Protein AF-A0A833FMD2-F1 (afdb_monomer_lite)

Sequence (161 aa):
MLQPIDLSQFPELPPEVVKAFADMQFELSVERAARQHEQAVVAEKDVFITDLKELIEKLEGQVQEYRRTKFGPKSEKLDPAQMELALEDLETAIAETQARIAAVEEKMASSTLSPCKAASPRKERKARVLPANLPRVERVIEPLSIACPCGCGDMVRIGED

Organism: NCBI:txid94626

Foldseek 3Di:
DDDQDDCVVPPPDDVVVVVVSVVVVVVVVVVVVVVVVVVVVVVVVVVLVVQLVVLVVVLVVLVVVLCCLVPNDDPDDDDPVVSVVVNVVSVVVNVVSVVVNVVSVVVVVVVPDDPVRCPDDPPPPPPPDPDPPDDDDDDDDDDPAQQDPVRPGGHDDPPPD

Structure (mmCIF, N/CA/C/O backbone):
data_AF-A0A833FMD2-F1
#
_entry.id   AF-A0A833FMD2-F1
#
loop_
_atom_site.group_PDB
_atom_site.id
_atom_site.type_symbol
_atom_site.label_atom_id
_atom_site.label_alt_id
_atom_site.label_comp_id
_atom_site.label_asym_id
_atom_site.label_entity_id
_atom_site.label_seq_id
_atom_site.pdbx_PDB_ins_code
_atom_site.Cartn_x
_atom_site.Cartn_y
_atom_site.Cartn_z
_atom_site.occupancy
_atom_site.B_iso_or_equiv
_atom_site.auth_seq_id
_atom_site.auth_comp_id
_atom_site.auth_asym_id
_atom_site.auth_atom_id
_atom_site.pdbx_PDB_model_num
ATOM 1 N N . MET A 1 1 ? 27.631 14.138 -20.710 1.00 46.25 1 MET A N 1
ATOM 2 C CA . MET A 1 1 ? 27.374 13.185 -21.809 1.00 46.25 1 MET A CA 1
ATOM 3 C C . MET A 1 1 ? 28.467 13.379 -22.840 1.00 46.25 1 MET A C 1
ATOM 5 O O . MET A 1 1 ? 28.637 14.503 -23.290 1.00 46.25 1 MET A O 1
ATOM 9 N N . LEU A 1 2 ? 29.262 12.347 -23.127 1.00 52.19 2 LEU A N 1
ATOM 10 C CA . LEU A 1 2 ? 30.274 12.413 -24.185 1.00 52.19 2 LEU A CA 1
ATOM 11 C C . LEU A 1 2 ? 29.540 12.468 -25.532 1.00 52.19 2 LEU A C 1
ATOM 13 O O . LEU A 1 2 ? 28.648 11.651 -25.766 1.00 52.19 2 LEU A O 1
ATOM 17 N N . GLN A 1 3 ? 29.851 13.464 -26.363 1.00 62.06 3 GLN A N 1
ATOM 18 C CA . GLN A 1 3 ? 29.280 13.570 -27.705 1.00 62.06 3 GLN A CA 1
ATOM 19 C C . GLN A 1 3 ? 29.741 12.373 -28.551 1.00 62.06 3 GLN A C 1
ATOM 21 O O . GLN A 1 3 ? 30.874 11.914 -28.374 1.00 62.06 3 GLN A O 1
ATOM 26 N N . PRO A 1 4 ? 28.876 11.828 -29.424 1.00 67.75 4 PRO A N 1
ATOM 27 C CA . PRO A 1 4 ? 29.279 10.755 -30.322 1.00 67.75 4 PRO A CA 1
ATOM 28 C C . PRO A 1 4 ? 30.443 11.237 -31.196 1.00 67.75 4 PRO A C 1
ATOM 30 O O . PRO A 1 4 ? 30.422 12.360 -31.696 1.00 67.75 4 PRO A O 1
ATOM 33 N N . ILE A 1 5 ? 31.469 10.396 -31.334 1.00 77.38 5 ILE A N 1
ATOM 34 C CA . ILE A 1 5 ? 32.642 10.686 -32.163 1.00 77.38 5 ILE A CA 1
ATOM 35 C C . ILE A 1 5 ? 32.172 10.792 -33.615 1.00 77.38 5 ILE A C 1
ATOM 37 O O . ILE A 1 5 ? 31.602 9.845 -34.157 1.00 77.38 5 ILE A O 1
ATOM 41 N N . ASP A 1 6 ? 32.402 11.946 -34.231 1.00 80.25 6 ASP A N 1
ATOM 42 C CA . ASP A 1 6 ? 32.057 12.201 -35.624 1.00 80.25 6 ASP A CA 1
ATOM 43 C C . ASP A 1 6 ? 33.122 11.595 -36.547 1.00 80.25 6 ASP A C 1
ATOM 45 O O . ASP A 1 6 ? 34.215 12.135 -36.727 1.00 80.25 6 ASP A O 1
ATOM 49 N N . LEU A 1 7 ? 32.797 10.437 -37.121 1.00 75.25 7 LEU A N 1
ATOM 50 C CA . LEU A 1 7 ? 33.698 9.673 -37.986 1.00 75.25 7 LEU A CA 1
ATOM 51 C C . LEU A 1 7 ? 34.031 10.401 -39.303 1.00 75.25 7 LEU A C 1
ATOM 53 O O . LEU A 1 7 ? 35.015 10.046 -39.948 1.00 75.25 7 LEU A O 1
ATOM 57 N N . SER A 1 8 ? 33.275 11.439 -39.690 1.00 76.81 8 SER A N 1
ATOM 58 C CA . SER A 1 8 ? 33.567 12.242 -40.890 1.00 76.81 8 SER A CA 1
ATOM 59 C C . SER A 1 8 ? 34.855 13.066 -40.771 1.00 76.81 8 SER A C 1
ATOM 61 O O . SER A 1 8 ? 35.447 13.449 -41.778 1.00 76.81 8 SER A O 1
ATOM 63 N N . GLN A 1 9 ? 35.334 13.272 -39.542 1.00 82.12 9 GLN A N 1
ATOM 64 C CA . GLN A 1 9 ? 36.581 13.979 -39.245 1.00 82.12 9 GLN A CA 1
ATOM 65 C C . GLN A 1 9 ? 37.828 13.108 -39.476 1.00 82.12 9 GLN A C 1
ATOM 67 O O . GLN A 1 9 ? 38.945 13.623 -39.447 1.00 82.12 9 GLN A O 1
ATOM 72 N N . PHE A 1 10 ? 37.653 11.806 -39.742 1.00 81.19 10 PHE A N 1
ATOM 73 C CA . PHE A 1 10 ? 38.737 10.836 -39.921 1.00 81.19 10 PHE A CA 1
ATOM 74 C C . PHE A 1 10 ? 38.599 10.062 -41.250 1.00 81.19 10 PHE A C 1
ATOM 76 O O . PHE A 1 10 ? 38.336 8.858 -41.249 1.00 81.19 10 PHE A O 1
ATOM 83 N N . PRO A 1 11 ? 38.784 10.730 -42.405 1.00 77.38 11 PRO A N 1
ATOM 84 C CA . PRO A 1 11 ? 38.534 10.143 -43.726 1.00 77.38 11 PRO A CA 1
ATOM 85 C C . PRO A 1 11 ? 39.529 9.043 -44.142 1.00 77.38 11 PRO A C 1
ATOM 87 O O . PRO A 1 11 ? 39.236 8.290 -45.066 1.00 77.38 11 PRO A O 1
ATOM 90 N N . GLU A 1 12 ? 40.685 8.927 -43.478 1.00 85.44 12 GLU A N 1
ATOM 91 C CA . GLU A 1 12 ? 41.720 7.919 -43.780 1.00 85.44 12 GLU A CA 1
ATOM 92 C C . GLU A 1 12 ? 41.569 6.609 -42.983 1.00 85.44 12 GLU A C 1
ATOM 94 O O . GLU A 1 12 ? 42.438 5.737 -43.037 1.00 85.44 12 GLU A O 1
ATOM 99 N N . LEU A 1 13 ? 40.485 6.447 -42.217 1.00 83.06 13 LEU A N 1
ATOM 100 C CA . LEU A 1 13 ? 40.285 5.238 -41.420 1.00 83.06 13 LEU A CA 1
ATOM 101 C C . LEU A 1 13 ? 40.061 3.999 -42.304 1.00 83.06 13 LEU A C 1
ATOM 103 O O . LEU A 1 13 ? 39.259 4.042 -43.241 1.00 83.06 13 LEU A O 1
ATOM 107 N N . PRO A 1 14 ? 40.684 2.854 -41.966 1.00 89.81 14 PRO A N 1
ATOM 108 C CA . PRO A 1 14 ? 40.365 1.587 -42.603 1.00 89.81 14 PRO A CA 1
ATOM 109 C C . PRO A 1 14 ? 38.870 1.255 -42.450 1.00 89.81 14 PRO A C 1
ATOM 111 O O . PRO A 1 14 ? 38.303 1.463 -41.370 1.00 89.81 14 PRO A O 1
ATOM 114 N N . PRO A 1 15 ? 38.224 0.676 -43.478 1.00 85.31 15 PRO A N 1
ATOM 115 C CA . PRO A 1 15 ? 36.790 0.375 -43.449 1.00 85.31 15 PRO A CA 1
ATOM 116 C C . PRO A 1 15 ? 36.410 -0.597 -42.322 1.00 85.31 15 PRO A C 1
ATOM 118 O O . PRO A 1 15 ? 35.304 -0.532 -41.789 1.00 85.31 15 PRO A O 1
ATOM 121 N N . GLU A 1 16 ? 37.339 -1.465 -41.917 1.00 89.38 16 GLU A N 1
ATOM 122 C CA . GLU A 1 16 ? 37.186 -2.381 -40.782 1.00 89.38 16 GLU A CA 1
ATOM 123 C C . GLU A 1 16 ? 37.003 -1.633 -39.456 1.00 89.38 16 GLU A C 1
ATOM 125 O O . GLU A 1 16 ? 36.154 -2.004 -38.648 1.00 89.38 16 GLU A O 1
ATOM 130 N N . VAL A 1 17 ? 37.746 -0.539 -39.256 1.00 88.75 17 VAL A N 1
ATOM 131 C CA . VAL A 1 17 ? 37.665 0.288 -38.046 1.00 88.75 17 VAL A CA 1
ATOM 132 C C . VAL A 1 17 ? 36.347 1.057 -38.023 1.00 88.75 17 VAL A C 1
ATOM 134 O O . VAL A 1 17 ? 35.659 1.057 -37.006 1.00 88.75 17 VAL A O 1
ATOM 137 N N . VAL A 1 18 ? 35.938 1.645 -39.153 1.00 87.31 18 VAL A N 1
ATOM 138 C CA . VAL A 1 18 ? 34.645 2.347 -39.271 1.00 87.31 18 VAL A CA 1
ATOM 139 C C . VAL A 1 18 ? 33.478 1.406 -38.959 1.00 87.31 18 VAL A C 1
ATOM 141 O O . VAL A 1 18 ? 32.567 1.779 -38.219 1.00 87.31 18 VAL A O 1
ATOM 144 N N . LYS A 1 19 ? 33.530 0.168 -39.467 1.00 88.25 19 LYS A N 1
ATOM 145 C CA . LYS A 1 19 ? 32.527 -0.862 -39.183 1.00 88.25 19 LYS A CA 1
ATOM 146 C C . LYS A 1 19 ? 32.502 -1.248 -37.700 1.00 88.25 19 LYS A C 1
ATOM 148 O O . LYS A 1 19 ? 31.434 -1.227 -37.103 1.00 88.25 19 LYS A O 1
ATOM 153 N N . ALA A 1 20 ? 33.659 -1.513 -37.091 1.00 89.56 20 ALA A N 1
ATOM 154 C CA . ALA A 1 20 ? 33.743 -1.857 -35.670 1.00 89.56 20 ALA A CA 1
ATOM 155 C C . ALA A 1 20 ? 33.197 -0.741 -34.758 1.00 89.56 20 ALA A C 1
ATOM 157 O O . ALA A 1 20 ? 32.507 -1.020 -33.780 1.00 89.56 20 ALA A O 1
ATOM 158 N N . PHE A 1 21 ? 33.452 0.530 -35.091 1.00 88.25 21 PHE A N 1
ATOM 159 C CA . PHE A 1 21 ? 32.863 1.661 -34.369 1.00 88.25 21 PHE A CA 1
ATOM 160 C C . PHE A 1 21 ? 31.343 1.736 -34.544 1.00 88.25 21 PHE A C 1
ATOM 162 O O . PHE A 1 21 ? 30.643 2.012 -33.571 1.00 88.25 21 PHE A O 1
ATOM 169 N N . ALA A 1 22 ? 30.822 1.496 -35.750 1.00 86.69 22 ALA A N 1
ATOM 170 C CA . ALA A 1 22 ? 29.381 1.467 -35.993 1.00 86.69 22 ALA A CA 1
ATOM 171 C C . ALA A 1 22 ? 28.692 0.338 -35.207 1.00 86.69 22 ALA A C 1
ATOM 173 O O . ALA A 1 22 ? 27.674 0.588 -34.560 1.00 86.69 22 ALA A O 1
ATOM 174 N N . ASP A 1 23 ? 29.289 -0.857 -35.192 1.00 89.38 23 ASP A N 1
ATOM 175 C CA . ASP A 1 23 ? 28.808 -2.009 -34.423 1.00 89.38 23 ASP A CA 1
ATOM 176 C C . ASP A 1 23 ? 28.809 -1.690 -32.913 1.00 89.38 23 ASP A C 1
ATOM 178 O O . ASP A 1 23 ? 27.793 -1.861 -32.241 1.00 89.38 23 ASP A O 1
ATOM 182 N N . MET A 1 24 ? 29.890 -1.094 -32.390 1.00 90.12 24 MET A N 1
ATOM 183 C CA . MET A 1 24 ? 29.981 -0.683 -30.980 1.00 90.12 24 MET A CA 1
ATOM 184 C C . MET A 1 24 ? 28.952 0.397 -30.603 1.00 90.12 24 MET A C 1
ATOM 186 O O . MET A 1 24 ? 28.368 0.358 -29.520 1.00 90.12 24 MET A O 1
ATOM 190 N N . GLN A 1 25 ? 28.707 1.382 -31.475 1.00 89.19 25 GLN A N 1
ATOM 191 C CA . GLN A 1 25 ? 27.675 2.403 -31.241 1.00 89.19 25 GLN A CA 1
ATOM 192 C C . GLN A 1 25 ? 26.272 1.792 -31.246 1.00 89.19 25 GLN A C 1
ATOM 194 O O . GLN A 1 25 ? 25.424 2.192 -30.445 1.00 89.19 25 GLN A O 1
ATOM 199 N N . PHE A 1 26 ? 26.032 0.816 -32.124 1.00 89.81 26 PHE A N 1
ATOM 200 C CA . PHE A 1 26 ? 24.779 0.080 -32.162 1.00 89.81 26 PHE A CA 1
ATOM 201 C C . PHE A 1 26 ? 24.564 -0.714 -30.867 1.00 89.81 26 PHE A C 1
ATOM 203 O O . PHE A 1 26 ? 23.527 -0.536 -30.228 1.00 89.81 26 PHE A O 1
ATOM 210 N N . GLU A 1 27 ? 25.547 -1.492 -30.413 1.00 92.62 27 GLU A N 1
ATOM 211 C CA . GLU A 1 27 ? 25.476 -2.226 -29.140 1.00 92.62 27 GLU A CA 1
ATOM 212 C C . GLU A 1 27 ? 25.212 -1.292 -27.950 1.00 92.62 27 GLU A C 1
ATOM 214 O O . GLU A 1 27 ? 24.265 -1.505 -27.190 1.00 92.62 27 GLU A O 1
ATOM 219 N N . LEU A 1 28 ? 25.956 -0.185 -27.845 1.00 93.50 28 LEU A N 1
ATOM 220 C CA . LEU A 1 28 ? 25.740 0.827 -26.805 1.00 93.50 28 LEU A CA 1
ATOM 221 C C . LEU A 1 28 ? 24.335 1.441 -26.860 1.00 93.50 28 LEU A C 1
ATOM 223 O O . LEU A 1 28 ? 23.773 1.800 -25.823 1.00 93.50 28 LEU A O 1
ATOM 227 N N . SER A 1 29 ? 23.759 1.604 -28.054 1.00 92.12 29 SER A N 1
ATOM 228 C CA . SER A 1 29 ? 22.391 2.108 -28.206 1.00 92.12 29 SER A CA 1
ATOM 229 C C . SER A 1 29 ? 21.355 1.107 -27.687 1.00 92.12 29 SER A C 1
ATOM 231 O O . SER A 1 29 ? 20.420 1.512 -26.993 1.00 92.12 29 SER A O 1
ATOM 233 N N . VAL A 1 30 ? 21.564 -0.191 -27.937 1.00 95.62 30 VAL A N 1
ATOM 234 C CA . VAL A 1 30 ? 20.705 -1.275 -27.443 1.00 95.62 30 VAL A CA 1
ATOM 235 C C . VAL A 1 30 ? 20.795 -1.375 -25.921 1.00 95.62 30 VAL A C 1
ATOM 237 O O . VAL A 1 30 ? 19.762 -1.402 -25.254 1.00 95.62 30 VAL A O 1
ATOM 240 N N . GLU A 1 31 ? 22.000 -1.341 -25.348 1.00 94.94 31 GLU A N 1
ATOM 241 C CA . GLU A 1 31 ? 22.183 -1.346 -23.890 1.00 94.94 31 GLU A CA 1
ATOM 242 C C . GLU A 1 31 ? 21.531 -0.134 -23.216 1.00 94.94 31 GLU A C 1
ATOM 244 O O . GLU A 1 31 ? 20.885 -0.261 -22.175 1.00 94.94 31 GLU A O 1
ATOM 249 N N . ARG A 1 32 ? 21.664 1.060 -23.808 1.00 95.19 32 ARG A N 1
ATOM 250 C CA . ARG A 1 32 ? 21.005 2.268 -23.291 1.00 95.19 32 ARG A CA 1
ATOM 251 C C . ARG A 1 32 ? 19.489 2.142 -23.339 1.00 95.19 32 ARG A C 1
ATOM 253 O O . ARG A 1 32 ? 18.839 2.524 -22.369 1.00 95.19 32 ARG A O 1
ATOM 260 N N . ALA A 1 33 ? 18.940 1.604 -24.425 1.00 95.38 33 ALA A N 1
ATOM 261 C CA . ALA A 1 33 ? 17.508 1.362 -24.544 1.00 95.38 33 ALA A CA 1
ATOM 262 C C . ALA A 1 33 ? 17.019 0.358 -23.485 1.00 95.38 33 ALA A C 1
ATOM 264 O O . ALA A 1 33 ? 16.013 0.613 -22.822 1.00 95.38 33 ALA A O 1
ATOM 265 N N . ALA A 1 34 ? 17.764 -0.729 -23.254 1.00 95.69 34 ALA A N 1
ATOM 266 C CA . ALA A 1 34 ? 17.462 -1.702 -22.203 1.00 95.69 34 ALA A CA 1
ATOM 267 C C . ALA A 1 34 ? 17.488 -1.058 -20.807 1.00 95.69 34 ALA A C 1
ATOM 269 O O . ALA A 1 34 ? 16.527 -1.178 -20.049 1.00 95.69 34 ALA A O 1
ATOM 270 N N . ARG A 1 35 ? 18.530 -0.275 -20.500 1.00 96.25 35 ARG A N 1
ATOM 271 C CA . ARG A 1 35 ? 18.651 0.439 -19.220 1.00 96.25 35 ARG A CA 1
ATOM 272 C C . ARG A 1 35 ? 17.526 1.449 -19.004 1.00 96.25 35 ARG A C 1
ATOM 274 O O . ARG A 1 35 ? 17.024 1.569 -17.892 1.00 96.25 35 ARG A O 1
ATOM 281 N N . GLN A 1 36 ? 17.134 2.187 -20.041 1.00 94.56 36 GLN A N 1
ATOM 282 C CA . GLN A 1 36 ? 16.016 3.131 -19.960 1.00 94.56 36 GLN A CA 1
ATOM 283 C C . GLN A 1 36 ? 14.693 2.411 -19.701 1.00 94.56 36 GLN A C 1
ATOM 285 O O . GLN A 1 36 ? 13.890 2.888 -18.902 1.00 94.56 36 GLN A O 1
ATOM 290 N N . HIS A 1 37 ? 14.479 1.254 -20.331 1.00 93.81 37 HIS A N 1
ATOM 291 C CA . HIS A 1 37 ? 13.300 0.436 -20.075 1.00 93.81 37 HIS A CA 1
ATOM 292 C C . HIS A 1 37 ? 13.263 -0.065 -18.627 1.00 93.81 37 HIS A C 1
ATOM 294 O O . HIS A 1 37 ? 12.254 0.104 -17.947 1.00 93.81 37 HIS A O 1
ATOM 300 N N . GLU A 1 38 ? 14.373 -0.606 -18.122 1.00 93.38 38 GLU A N 1
ATOM 301 C CA . GLU A 1 38 ? 14.484 -1.028 -16.722 1.00 93.38 38 GLU A CA 1
ATOM 302 C C . GLU A 1 38 ? 14.240 0.135 -15.754 1.00 93.38 38 GLU A C 1
ATOM 304 O O . GLU A 1 38 ? 13.485 -0.012 -14.796 1.00 93.38 38 GLU A O 1
ATOM 309 N N . GLN A 1 39 ? 14.820 1.308 -16.023 1.00 95.75 39 GLN A N 1
ATOM 310 C CA . GLN A 1 39 ? 14.599 2.514 -15.221 1.00 95.75 39 GLN A CA 1
ATOM 311 C C . GLN A 1 39 ? 13.136 2.959 -15.227 1.00 95.75 39 GLN A C 1
ATOM 313 O O . GLN A 1 39 ? 12.629 3.351 -14.179 1.00 95.75 39 GLN A O 1
ATOM 318 N N . ALA A 1 40 ? 12.447 2.872 -16.367 1.00 93.25 40 ALA A N 1
ATOM 319 C CA . ALA A 1 40 ? 11.023 3.178 -16.449 1.00 93.25 40 ALA A CA 1
ATOM 320 C C . ALA A 1 40 ? 10.190 2.202 -15.602 1.00 93.25 40 ALA A C 1
ATOM 322 O O . ALA A 1 40 ? 9.357 2.635 -14.812 1.00 93.25 40 ALA A O 1
ATOM 323 N N . VAL A 1 41 ? 10.477 0.898 -15.683 1.00 92.69 41 VAL A N 1
ATOM 324 C CA . VAL A 1 41 ? 9.793 -0.128 -14.874 1.00 92.69 41 VAL A CA 1
ATOM 325 C C . VAL A 1 41 ? 10.047 0.066 -13.377 1.00 92.69 41 VAL A C 1
ATOM 327 O O . VAL A 1 41 ? 9.142 -0.131 -12.567 1.00 92.69 41 VAL A O 1
ATOM 330 N N . VAL A 1 42 ? 11.271 0.428 -12.986 1.00 95.25 42 VAL A N 1
ATOM 331 C CA . VAL A 1 42 ? 11.602 0.727 -11.585 1.00 95.25 42 VAL A CA 1
ATOM 332 C C . VAL A 1 42 ? 10.857 1.974 -11.115 1.00 95.25 42 VAL A C 1
ATOM 334 O O . VAL A 1 42 ? 10.207 1.912 -10.078 1.00 95.25 42 VAL A O 1
ATOM 337 N N . ALA A 1 43 ? 10.857 3.053 -11.902 1.00 94.94 43 ALA A N 1
ATOM 338 C CA . ALA A 1 43 ? 10.155 4.286 -11.555 1.00 94.94 43 ALA A CA 1
ATOM 339 C C . ALA A 1 43 ? 8.642 4.072 -11.375 1.00 94.94 43 ALA A C 1
ATOM 341 O O . ALA A 1 43 ? 8.061 4.589 -10.425 1.00 94.94 43 ALA A O 1
ATOM 342 N N . GLU A 1 44 ? 8.005 3.272 -12.235 1.00 91.94 44 GLU A N 1
ATOM 343 C CA . GLU A 1 44 ? 6.593 2.900 -12.073 1.00 91.94 44 GLU A CA 1
ATOM 344 C C . GLU A 1 44 ? 6.344 2.133 -10.765 1.00 91.94 44 GLU A C 1
ATOM 346 O O . GLU A 1 44 ? 5.374 2.399 -10.057 1.00 91.94 44 GLU A O 1
ATOM 351 N N . LYS A 1 45 ? 7.229 1.192 -10.414 1.00 94.12 45 LYS A N 1
ATOM 352 C CA . LYS A 1 45 ? 7.127 0.419 -9.167 1.00 94.12 45 LYS A CA 1
ATOM 353 C C . LYS A 1 45 ? 7.385 1.265 -7.928 1.00 94.12 45 LYS A C 1
ATOM 355 O O . LYS A 1 45 ? 6.719 1.051 -6.918 1.00 94.12 45 LYS A O 1
ATOM 360 N N . ASP A 1 46 ? 8.310 2.213 -8.001 1.00 96.19 46 ASP A N 1
ATOM 361 C CA . ASP A 1 46 ? 8.640 3.098 -6.886 1.00 96.19 46 ASP A CA 1
ATOM 3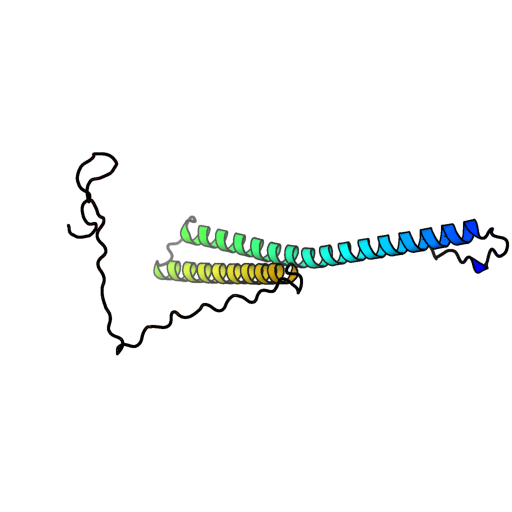62 C C . ASP A 1 46 ? 7.436 3.949 -6.470 1.00 96.19 46 ASP A C 1
ATOM 364 O O . ASP A 1 46 ? 7.213 4.110 -5.272 1.00 96.19 46 ASP A O 1
ATOM 368 N N . VAL A 1 47 ? 6.603 4.388 -7.423 1.00 95.94 47 VAL A N 1
ATOM 369 C CA . VAL A 1 47 ? 5.336 5.088 -7.130 1.00 95.94 47 VAL A CA 1
ATOM 370 C C . VAL A 1 47 ? 4.391 4.207 -6.306 1.00 95.94 47 VAL A C 1
ATOM 372 O O . VAL A 1 47 ? 3.852 4.639 -5.291 1.00 95.94 47 VAL A O 1
ATOM 375 N N . PHE A 1 48 ? 4.225 2.936 -6.680 1.00 95.62 48 PHE A N 1
ATOM 376 C CA . PHE A 1 48 ? 3.396 2.019 -5.893 1.00 95.62 48 PHE A CA 1
ATOM 377 C C . PHE A 1 48 ? 3.976 1.760 -4.498 1.00 95.62 48 PHE A C 1
ATOM 379 O O . PHE A 1 48 ? 3.231 1.652 -3.525 1.00 95.62 48 PHE A O 1
ATOM 386 N N . ILE A 1 49 ? 5.304 1.664 -4.388 1.00 96.94 49 ILE A N 1
ATOM 387 C CA . ILE A 1 49 ? 5.984 1.458 -3.106 1.00 96.94 49 ILE A CA 1
ATOM 388 C C . ILE A 1 49 ? 5.773 2.659 -2.181 1.00 96.94 49 ILE A C 1
ATOM 390 O O . ILE A 1 49 ? 5.538 2.452 -0.991 1.00 96.94 49 ILE A O 1
ATOM 394 N N . THR A 1 50 ? 5.869 3.891 -2.686 1.00 97.88 50 THR A N 1
ATOM 395 C CA . THR A 1 50 ? 5.629 5.091 -1.870 1.00 97.88 50 THR A CA 1
ATOM 396 C C . THR A 1 50 ? 4.183 5.152 -1.396 1.00 97.88 50 THR A C 1
ATOM 398 O O . THR A 1 50 ? 3.958 5.283 -0.195 1.00 97.88 50 THR A O 1
ATOM 401 N N . ASP A 1 51 ? 3.222 4.930 -2.294 1.00 97.00 51 ASP A N 1
ATOM 402 C CA . ASP A 1 51 ? 1.793 4.973 -1.967 1.00 97.00 51 ASP A CA 1
ATOM 403 C C . ASP A 1 51 ? 1.417 3.917 -0.911 1.00 97.00 51 ASP A C 1
ATOM 405 O O . ASP A 1 51 ? 0.719 4.205 0.064 1.00 97.00 51 ASP A O 1
ATOM 409 N N . LEU A 1 52 ? 1.903 2.679 -1.069 1.00 98.06 52 LEU A N 1
ATOM 410 C CA . LEU A 1 52 ? 1.632 1.606 -0.110 1.00 98.06 52 LEU A CA 1
ATOM 411 C C . LEU A 1 52 ? 2.281 1.866 1.250 1.00 98.06 52 LEU A C 1
ATOM 413 O O . LEU A 1 52 ? 1.666 1.569 2.271 1.00 98.06 52 LEU A O 1
ATOM 417 N N . LYS A 1 53 ?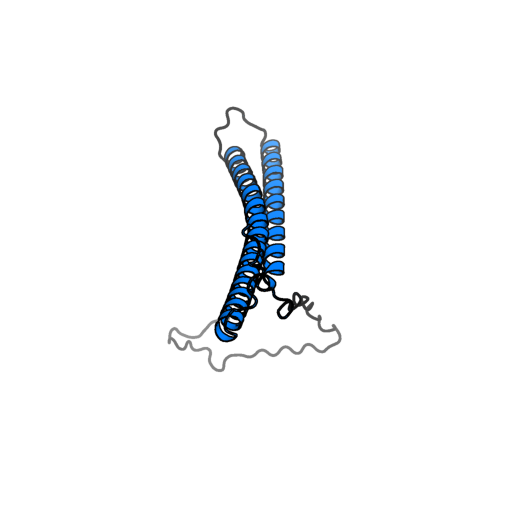 3.494 2.433 1.289 1.00 98.25 53 LYS A N 1
ATOM 418 C CA . LYS A 1 53 ? 4.159 2.783 2.554 1.00 98.25 53 LYS A CA 1
ATOM 419 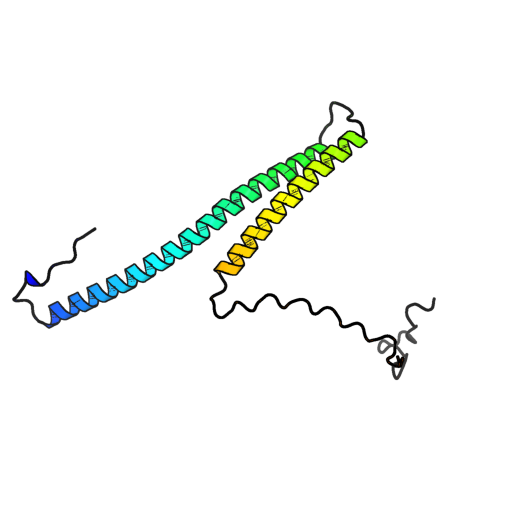C C . LYS A 1 53 ? 3.349 3.798 3.355 1.00 98.25 53 LYS A C 1
ATOM 421 O O . LYS A 1 53 ? 3.146 3.582 4.546 1.00 98.25 53 LYS A O 1
ATOM 426 N N . GLU A 1 54 ? 2.844 4.845 2.707 1.00 98.31 54 GLU A N 1
ATOM 427 C CA . GLU A 1 54 ? 2.004 5.855 3.363 1.00 98.31 54 GLU A CA 1
ATOM 428 C C . GLU A 1 54 ? 0.702 5.250 3.910 1.00 98.31 54 GLU A C 1
ATOM 430 O O . GLU A 1 54 ? 0.285 5.542 5.034 1.00 98.31 54 GLU A O 1
ATOM 435 N N . LEU A 1 55 ? 0.060 4.364 3.141 1.00 98.38 55 LEU A N 1
ATOM 436 C CA . LEU A 1 55 ? -1.162 3.687 3.580 1.00 98.38 55 LEU A CA 1
ATOM 437 C C . LEU A 1 55 ? -0.914 2.712 4.737 1.00 98.38 55 LEU A C 1
ATOM 439 O O . LEU A 1 55 ? -1.750 2.623 5.636 1.00 98.38 55 LEU A O 1
ATOM 443 N N . ILE A 1 56 ? 0.217 2.003 4.733 1.00 98.31 56 ILE A N 1
ATOM 444 C CA . ILE A 1 56 ? 0.609 1.102 5.823 1.00 98.31 56 ILE A CA 1
ATOM 445 C C . ILE A 1 56 ? 0.865 1.899 7.099 1.00 98.31 56 ILE A C 1
ATOM 447 O O . ILE A 1 56 ? 0.299 1.553 8.131 1.00 98.31 56 ILE A O 1
ATOM 451 N N . GLU A 1 57 ? 1.635 2.987 7.035 1.00 98.50 57 GLU A N 1
ATOM 452 C CA . GLU A 1 57 ? 1.895 3.843 8.201 1.00 98.50 57 GLU A CA 1
ATOM 453 C C . GLU A 1 57 ? 0.583 4.379 8.795 1.00 98.50 57 GLU A C 1
ATOM 455 O O . GLU A 1 57 ? 0.355 4.321 10.008 1.00 98.50 57 GLU A O 1
ATOM 460 N N . LYS A 1 58 ? -0.339 4.820 7.930 1.00 98.50 58 LYS A N 1
ATOM 461 C CA . LYS A 1 58 ? -1.677 5.240 8.353 1.00 98.50 58 LYS A CA 1
ATOM 462 C C . LYS A 1 58 ? -2.444 4.104 9.037 1.00 98.50 58 LYS A C 1
ATOM 464 O O . LYS A 1 58 ? -3.035 4.323 10.095 1.00 98.50 58 LYS A O 1
ATOM 469 N N . LEU A 1 59 ? -2.447 2.907 8.450 1.00 98.50 59 LEU A N 1
ATOM 470 C CA . LEU A 1 59 ? -3.152 1.745 8.991 1.00 98.50 59 LEU A CA 1
ATOM 471 C C . LEU A 1 59 ? -2.579 1.316 10.348 1.00 98.50 59 LEU A C 1
ATOM 473 O O . LEU A 1 59 ? -3.336 1.027 11.273 1.00 98.50 59 LEU A O 1
ATOM 477 N N . GLU A 1 60 ? -1.255 1.307 10.492 1.00 98.50 60 GLU A N 1
ATOM 478 C CA . GLU A 1 60 ? -0.572 1.008 11.752 1.00 98.50 60 GLU A CA 1
ATOM 479 C C . GLU A 1 60 ? -0.969 1.998 12.854 1.00 98.50 60 GLU A C 1
ATOM 481 O O . GLU A 1 60 ? -1.284 1.578 13.973 1.00 98.50 60 GLU A O 1
ATOM 486 N N . GLY A 1 61 ? -1.037 3.293 12.526 1.00 98.38 61 GLY A N 1
ATOM 487 C CA . GLY A 1 61 ? -1.532 4.334 13.429 1.00 98.38 61 GLY A CA 1
ATOM 488 C C . GLY A 1 61 ? -2.976 4.088 13.872 1.00 98.38 61 GLY A C 1
ATOM 489 O O . GLY A 1 61 ? -3.257 4.067 15.072 1.00 98.38 61 GLY A O 1
ATOM 490 N N . GLN A 1 62 ? -3.874 3.806 12.925 1.00 98.38 62 GLN A N 1
ATOM 491 C CA . GLN A 1 62 ? -5.285 3.513 13.208 1.00 98.38 62 GLN A CA 1
ATOM 492 C C . GLN A 1 62 ? -5.456 2.259 14.081 1.00 98.38 62 GLN A C 1
ATOM 494 O O . GLN A 1 62 ? -6.238 2.255 15.031 1.00 98.38 62 GLN A O 1
ATOM 499 N N . VAL A 1 63 ? -4.692 1.194 13.817 1.00 98.00 63 VAL A N 1
ATOM 500 C CA . VAL A 1 63 ? -4.713 -0.033 14.631 1.00 98.00 63 VAL A CA 1
ATOM 501 C C . VAL A 1 63 ? -4.174 0.229 16.037 1.00 98.00 63 VAL A C 1
ATOM 503 O O . VAL A 1 63 ? -4.694 -0.317 17.016 1.00 98.00 63 VAL A O 1
ATOM 506 N N . GLN A 1 64 ? -3.135 1.057 16.168 1.00 97.62 64 GLN A N 1
ATOM 507 C CA . GLN A 1 64 ? -2.614 1.446 17.473 1.00 97.62 64 GLN A CA 1
ATOM 508 C C . GLN A 1 64 ? -3.647 2.256 18.263 1.00 97.62 64 GLN A C 1
ATOM 510 O O . GLN A 1 64 ? -3.835 1.995 19.454 1.00 97.62 64 GLN A O 1
ATOM 515 N N . GLU A 1 65 ? -4.332 3.193 17.613 1.00 96.25 65 GLU A N 1
ATOM 516 C CA . GLU A 1 65 ? -5.409 3.977 18.211 1.00 96.25 65 GLU A CA 1
ATOM 517 C C . GLU A 1 65 ? -6.566 3.078 18.651 1.00 96.25 65 GLU A C 1
ATOM 519 O O . GLU A 1 65 ? -6.912 3.080 19.829 1.00 96.25 65 GLU A O 1
ATOM 524 N N . TYR A 1 66 ? -7.052 2.192 17.778 1.00 96.81 66 TYR A N 1
ATOM 525 C CA . TYR A 1 66 ? -8.081 1.204 18.113 1.00 96.81 66 TYR A CA 1
ATOM 526 C C . TYR A 1 66 ? -7.716 0.378 19.352 1.00 96.81 66 TYR A C 1
ATOM 528 O O . TYR A 1 66 ? -8.515 0.224 20.281 1.00 96.81 66 TYR A O 1
ATOM 536 N N . ARG A 1 67 ? -6.474 -0.123 19.418 1.00 95.44 67 ARG A N 1
ATOM 537 C CA . ARG A 1 67 ? -5.988 -0.880 20.581 1.00 95.44 67 ARG A CA 1
ATOM 538 C C . ARG A 1 67 ? -5.965 -0.037 21.852 1.00 95.44 67 ARG A C 1
ATOM 540 O O . ARG A 1 67 ? -6.317 -0.555 22.910 1.00 95.44 67 ARG A O 1
ATOM 547 N N . ARG A 1 68 ? -5.564 1.233 21.772 1.00 93.00 68 ARG A N 1
ATOM 548 C CA . ARG A 1 68 ? -5.572 2.153 22.920 1.00 93.00 68 ARG A CA 1
ATOM 549 C C . ARG A 1 68 ? -6.997 2.464 23.375 1.00 93.00 68 ARG A C 1
ATOM 551 O O . ARG A 1 68 ? -7.257 2.413 24.570 1.00 93.00 68 ARG A O 1
ATOM 558 N N . THR A 1 69 ? -7.930 2.698 22.459 1.00 91.69 69 THR A N 1
ATOM 559 C CA . THR A 1 69 ? -9.338 2.974 22.784 1.00 91.69 69 THR A CA 1
ATOM 560 C C . THR A 1 69 ? -10.005 1.761 23.444 1.00 91.69 69 THR A C 1
ATOM 562 O O . THR A 1 69 ? -10.675 1.877 24.479 1.00 91.69 69 THR A O 1
ATOM 565 N N . LYS A 1 70 ? -9.745 0.558 22.915 1.00 91.75 70 LYS A N 1
ATOM 566 C CA . LYS A 1 70 ? -10.337 -0.692 23.409 1.00 91.75 70 LYS A CA 1
ATOM 567 C C . LYS A 1 70 ? -9.701 -1.200 24.706 1.00 91.75 70 LYS A C 1
ATOM 569 O O . LYS A 1 70 ? -10.424 -1.574 25.627 1.00 91.75 70 LYS A O 1
ATOM 574 N N . PHE A 1 71 ? -8.369 -1.194 24.793 1.00 90.69 71 PHE A N 1
ATOM 575 C CA . PHE A 1 71 ? -7.608 -1.867 25.859 1.00 90.69 71 PHE A CA 1
ATOM 576 C C . PHE A 1 71 ? -6.698 -0.945 26.683 1.00 90.69 71 PHE A C 1
ATOM 578 O O . PHE A 1 71 ? -6.048 -1.410 27.618 1.00 90.69 71 PHE A O 1
ATOM 585 N N . GLY A 1 72 ? -6.591 0.337 26.336 1.00 87.38 72 GLY A N 1
ATOM 586 C CA . GLY A 1 72 ? -5.689 1.270 27.004 1.00 87.38 72 GLY A CA 1
ATOM 587 C C . GLY A 1 72 ? -6.128 1.629 28.429 1.00 87.38 72 GLY A C 1
ATOM 588 O O . GLY A 1 72 ? -7.303 1.486 28.780 1.00 87.38 72 GLY A O 1
ATOM 589 N N . PRO A 1 73 ? -5.191 2.113 29.263 1.00 83.69 73 PRO A N 1
ATOM 590 C CA . PRO A 1 73 ? -5.506 2.606 30.598 1.00 83.69 73 PRO A CA 1
ATOM 591 C C . PRO A 1 73 ? -6.419 3.835 30.498 1.00 83.69 73 PRO A C 1
ATOM 593 O O . PRO A 1 73 ? -6.089 4.808 29.823 1.00 83.69 73 PRO A O 1
ATOM 596 N N . LYS A 1 74 ? -7.571 3.788 31.173 1.00 76.06 74 LYS A N 1
ATOM 597 C CA . LYS A 1 74 ? -8.573 4.863 31.159 1.00 76.06 74 LYS A CA 1
ATOM 598 C C . LYS A 1 74 ? -8.517 5.613 32.486 1.00 76.06 74 LYS A C 1
ATOM 600 O O . LYS A 1 74 ? -8.778 5.022 33.532 1.00 76.06 74 LYS A O 1
ATOM 605 N N . SER A 1 75 ? -8.163 6.898 32.452 1.00 69.81 75 SER A N 1
ATOM 606 C CA . SER A 1 75 ? -8.247 7.788 33.621 1.00 69.81 75 SER A CA 1
ATOM 607 C C . SER A 1 75 ? -9.675 8.283 33.873 1.00 69.81 75 SER A C 1
ATOM 609 O O . SER A 1 75 ? -10.002 8.646 34.998 1.00 69.81 75 SER A O 1
ATOM 611 N N . GLU A 1 76 ? -10.539 8.237 32.853 1.00 69.69 76 GLU A N 1
ATOM 612 C CA . GLU A 1 76 ? -11.950 8.628 32.915 1.00 69.69 76 GLU A CA 1
ATOM 613 C C . GLU A 1 76 ? -12.849 7.506 32.375 1.00 69.69 76 GLU A C 1
ATOM 615 O O . GLU A 1 76 ? -12.510 6.819 31.407 1.00 69.69 76 GLU A O 1
ATOM 620 N N . LYS A 1 77 ? -14.006 7.298 33.013 1.00 71.94 77 LYS A N 1
ATOM 621 C CA . LYS A 1 77 ? -15.013 6.340 32.545 1.00 71.94 77 LYS A CA 1
ATOM 622 C C . LYS A 1 77 ? -15.866 7.015 31.471 1.00 71.94 77 LYS A C 1
ATOM 624 O O . LYS A 1 77 ? -16.830 7.694 31.804 1.00 71.94 77 LYS A O 1
ATOM 629 N N . LEU A 1 78 ? -15.496 6.833 30.205 1.00 76.50 78 LEU A N 1
ATOM 630 C CA . LEU A 1 78 ? -16.394 7.122 29.084 1.00 76.50 78 LEU A CA 1
ATOM 631 C C . LEU A 1 78 ? -17.655 6.260 29.201 1.00 76.50 78 LEU A C 1
ATOM 633 O O . LEU A 1 78 ? -17.575 5.096 29.609 1.00 76.50 78 LEU A O 1
ATOM 637 N N . ASP A 1 79 ? -18.801 6.838 28.844 1.00 87.81 79 ASP A N 1
ATOM 638 C CA . ASP A 1 79 ? -20.051 6.092 28.755 1.00 87.81 79 ASP A CA 1
ATOM 639 C C . ASP A 1 79 ? -19.905 4.946 27.729 1.00 87.81 79 ASP A C 1
ATOM 641 O O . ASP A 1 79 ? -19.261 5.142 26.690 1.00 87.81 79 ASP A O 1
ATOM 645 N N . PRO A 1 80 ? -20.456 3.743 27.986 1.00 87.94 80 PRO A N 1
ATOM 646 C CA . PRO A 1 80 ? -20.319 2.611 27.074 1.00 87.94 80 PRO A CA 1
ATOM 647 C C . PRO A 1 80 ? -20.756 2.912 25.636 1.00 87.94 80 PRO A C 1
ATOM 649 O O . PRO A 1 80 ? -20.066 2.488 24.713 1.00 87.94 80 PRO A O 1
ATOM 652 N N . ALA A 1 81 ? -21.827 3.688 25.436 1.00 91.50 81 ALA A N 1
ATOM 653 C CA . ALA A 1 81 ? -22.302 4.023 24.095 1.00 91.50 81 ALA A CA 1
ATOM 654 C C . ALA A 1 81 ? -21.343 4.983 23.371 1.00 91.50 81 ALA A C 1
ATOM 656 O O . ALA A 1 81 ? -21.137 4.872 22.166 1.00 91.50 81 ALA A O 1
ATOM 657 N N . GLN A 1 82 ? -20.698 5.898 24.104 1.00 90.62 82 GLN A N 1
ATOM 658 C CA . GLN A 1 82 ? -19.665 6.776 23.539 1.00 90.62 82 GLN A CA 1
ATOM 659 C C . GLN A 1 82 ? -18.405 5.999 23.145 1.00 90.62 82 GLN A C 1
ATOM 661 O O . GLN A 1 82 ? -17.771 6.309 22.139 1.00 90.62 82 GLN A O 1
ATOM 666 N N . MET A 1 83 ? -18.034 4.992 23.940 1.00 90.44 83 MET A N 1
ATOM 667 C CA . MET A 1 83 ? -16.908 4.112 23.633 1.00 90.44 83 MET A CA 1
ATOM 668 C C . MET A 1 83 ? -17.175 3.278 22.378 1.00 90.44 83 MET A C 1
ATOM 670 O O . MET A 1 83 ? -16.284 3.142 21.547 1.00 90.44 83 MET A O 1
ATOM 674 N N . GLU A 1 84 ? -18.378 2.719 22.254 1.00 93.50 84 GLU A N 1
ATOM 675 C CA . GLU A 1 84 ? -18.781 1.920 21.096 1.00 93.50 84 GLU A CA 1
ATOM 676 C C . GLU A 1 84 ? -18.755 2.759 19.816 1.00 93.50 84 GLU A C 1
ATOM 678 O O . GLU A 1 84 ? -18.080 2.377 18.865 1.00 93.50 84 GLU A O 1
ATOM 683 N N . LEU A 1 85 ? -19.328 3.967 19.850 1.00 94.50 85 LEU A N 1
ATOM 684 C CA . LEU A 1 85 ? -19.283 4.903 18.724 1.00 94.50 85 LEU A CA 1
ATOM 685 C C . LEU A 1 85 ? -17.843 5.231 18.284 1.00 94.50 85 LEU A C 1
ATOM 687 O O . LEU A 1 85 ? -17.523 5.182 17.101 1.00 94.50 85 LEU A O 1
ATOM 691 N N . ALA A 1 86 ? -16.943 5.508 19.233 1.00 93.56 86 ALA A N 1
ATOM 692 C CA . ALA A 1 86 ? -15.542 5.787 18.914 1.00 93.56 86 ALA A CA 1
ATOM 693 C C . ALA A 1 86 ? -14.817 4.576 18.296 1.00 93.56 86 ALA A C 1
ATOM 695 O O . ALA A 1 86 ? -13.909 4.742 17.481 1.00 93.56 86 ALA A O 1
ATOM 696 N N . LEU A 1 87 ? -15.184 3.351 18.690 1.00 95.56 87 LEU A N 1
ATOM 697 C CA . LEU A 1 87 ? -14.638 2.137 18.084 1.00 95.56 87 LEU A CA 1
ATOM 698 C C . LEU A 1 87 ? -15.183 1.926 16.668 1.00 95.56 87 LEU A C 1
ATOM 700 O O . LEU A 1 87 ? -14.395 1.583 15.791 1.00 95.56 87 LEU A O 1
ATOM 704 N N . GLU A 1 88 ? -16.470 2.177 16.431 1.00 97.50 88 GLU A N 1
ATOM 705 C CA . GLU A 1 88 ? -17.088 2.102 15.099 1.00 97.50 88 GLU A CA 1
ATOM 706 C C . GLU A 1 88 ? -16.450 3.090 14.110 1.00 97.50 88 GLU A C 1
ATOM 708 O O . GLU A 1 88 ? -16.133 2.717 12.975 1.00 97.50 88 GLU A O 1
ATOM 713 N N . ASP A 1 89 ? -16.185 4.327 14.543 1.00 97.88 89 ASP A N 1
ATOM 714 C CA . ASP A 1 89 ? -15.496 5.336 13.728 1.00 97.88 89 ASP A CA 1
ATOM 715 C C . ASP A 1 89 ? -14.087 4.864 13.325 1.00 97.88 89 ASP A C 1
ATOM 717 O O . ASP A 1 89 ? -13.680 4.979 12.163 1.00 97.88 89 ASP A O 1
ATOM 721 N N . LEU A 1 90 ? -13.341 4.276 14.268 1.00 97.88 90 LEU A N 1
ATOM 722 C CA . LEU A 1 90 ? -12.003 3.737 14.010 1.00 97.88 90 LEU A CA 1
ATOM 723 C C . LEU A 1 90 ? -12.039 2.503 13.104 1.00 97.88 90 LEU A C 1
ATOM 725 O O . LEU A 1 90 ? -11.208 2.386 12.204 1.00 97.88 90 LEU A O 1
ATOM 729 N N . GLU A 1 91 ? -12.992 1.593 13.307 1.00 98.12 91 GLU A N 1
ATOM 730 C CA . GLU A 1 91 ? -13.185 0.415 12.453 1.00 98.12 91 GLU A CA 1
ATOM 731 C C . GLU A 1 91 ? -13.530 0.824 11.018 1.00 98.12 91 GLU A C 1
ATOM 733 O O . GLU A 1 91 ? -12.947 0.294 10.068 1.00 98.12 91 GLU A O 1
ATOM 738 N N . THR A 1 92 ? -14.391 1.830 10.855 1.00 98.38 92 THR A N 1
ATOM 739 C CA . THR A 1 92 ? -14.722 2.414 9.550 1.00 98.38 92 THR A CA 1
ATOM 740 C C . THR A 1 92 ? -13.481 3.016 8.893 1.00 98.38 92 THR A C 1
ATOM 742 O O . THR A 1 92 ? -13.169 2.705 7.743 1.00 98.38 92 THR A O 1
ATOM 745 N N . ALA A 1 93 ? -12.707 3.814 9.633 1.00 98.25 93 ALA A N 1
ATOM 746 C CA . ALA A 1 93 ? -11.488 4.427 9.117 1.00 98.25 93 ALA A CA 1
ATOM 747 C C . ALA A 1 93 ? -10.414 3.389 8.727 1.00 98.25 93 ALA A C 1
ATOM 749 O O . ALA A 1 93 ? -9.683 3.597 7.753 1.00 98.25 93 ALA A O 1
ATOM 750 N N . ILE A 1 94 ? -10.312 2.275 9.463 1.00 98.62 94 ILE A N 1
ATOM 751 C CA . ILE A 1 94 ? -9.445 1.132 9.134 1.00 98.62 94 ILE A CA 1
ATOM 752 C C . ILE A 1 94 ? -9.911 0.473 7.833 1.00 98.62 94 ILE A C 1
ATOM 754 O O . ILE A 1 94 ? -9.096 0.260 6.931 1.00 98.62 94 ILE A O 1
ATOM 758 N N . ALA A 1 95 ? -11.210 0.184 7.712 1.00 98.38 95 ALA A N 1
ATOM 759 C CA . ALA A 1 95 ? -11.787 -0.443 6.526 1.00 98.38 95 ALA A CA 1
ATOM 760 C C . ALA A 1 95 ? -11.582 0.419 5.269 1.00 98.38 95 ALA A C 1
ATOM 762 O O . ALA A 1 95 ? -11.220 -0.098 4.212 1.00 98.38 95 ALA A O 1
ATOM 763 N N . GLU A 1 96 ? -11.724 1.742 5.383 1.00 98.38 96 GLU A N 1
ATOM 764 C CA . GLU A 1 96 ? -11.426 2.672 4.291 1.00 98.38 96 GLU A CA 1
ATOM 765 C C . GLU A 1 96 ? -9.959 2.612 3.850 1.00 98.38 96 GLU A C 1
ATOM 767 O O . GLU A 1 96 ? -9.673 2.577 2.651 1.00 98.38 96 GLU A O 1
ATOM 772 N N . THR A 1 97 ? -9.012 2.610 4.794 1.00 98.38 97 THR A N 1
ATOM 773 C CA . THR A 1 97 ? -7.581 2.518 4.466 1.00 98.38 97 THR A CA 1
ATOM 774 C C . THR A 1 97 ? -7.258 1.171 3.816 1.00 98.38 97 THR A C 1
ATOM 776 O O . THR A 1 97 ? -6.560 1.138 2.803 1.00 98.38 97 THR A O 1
ATOM 779 N N . GLN A 1 98 ? -7.820 0.069 4.320 1.00 98.25 98 GLN A N 1
ATOM 780 C CA . GLN A 1 98 ? -7.674 -1.260 3.715 1.00 98.25 98 GLN A CA 1
ATOM 781 C C . GLN A 1 98 ? -8.246 -1.318 2.292 1.00 98.25 98 GLN A C 1
ATOM 783 O O . GLN A 1 98 ? -7.610 -1.876 1.400 1.00 98.25 98 GLN A O 1
ATOM 788 N N . ALA A 1 99 ? -9.397 -0.687 2.043 1.00 98.31 99 ALA A N 1
ATOM 789 C CA . ALA A 1 99 ? -9.971 -0.596 0.702 1.00 98.31 99 ALA A CA 1
ATOM 790 C C . ALA A 1 99 ? -9.064 0.186 -0.264 1.00 98.31 99 ALA A C 1
ATOM 792 O O . ALA A 1 99 ? -8.929 -0.186 -1.431 1.00 98.31 99 ALA A O 1
ATOM 793 N N . ARG A 1 100 ? -8.394 1.245 0.213 1.00 98.12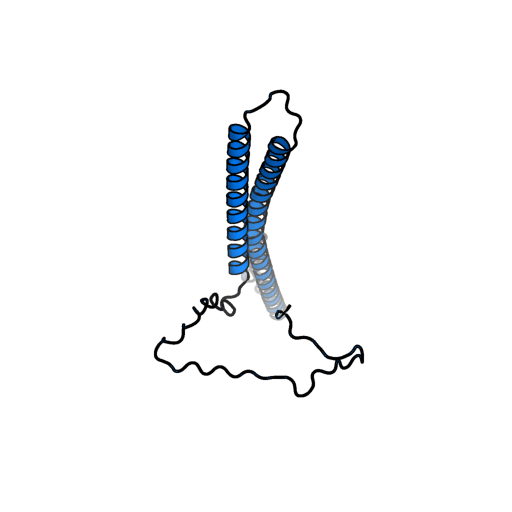 100 ARG A N 1
ATOM 794 C CA . ARG A 1 100 ? -7.399 1.979 -0.588 1.00 98.12 100 ARG A CA 1
ATOM 795 C C . ARG A 1 100 ? -6.184 1.116 -0.913 1.00 98.12 100 ARG A C 1
ATOM 797 O O . ARG A 1 100 ? -5.739 1.148 -2.056 1.00 98.12 100 ARG A O 1
ATOM 804 N N . ILE A 1 101 ? -5.683 0.335 0.048 1.00 98.00 101 ILE A N 1
ATOM 805 C CA . ILE A 1 101 ? -4.580 -0.613 -0.181 1.00 98.00 101 ILE A CA 1
ATOM 806 C C . ILE A 1 101 ? -4.977 -1.620 -1.265 1.00 98.00 101 ILE A C 1
ATOM 808 O O . ILE A 1 101 ? -4.271 -1.741 -2.262 1.00 98.00 101 ILE A O 1
ATOM 812 N N . ALA A 1 102 ? -6.152 -2.243 -1.141 1.00 97.00 102 ALA A N 1
ATOM 813 C CA . ALA A 1 102 ? -6.657 -3.192 -2.133 1.00 97.00 102 ALA A CA 1
ATOM 814 C C . ALA A 1 102 ? -6.778 -2.570 -3.539 1.00 97.00 102 ALA A C 1
ATOM 816 O O . ALA A 1 102 ? -6.437 -3.203 -4.536 1.00 97.00 102 ALA A O 1
ATOM 817 N N . ALA A 1 103 ? -7.203 -1.306 -3.637 1.00 96.50 103 ALA A N 1
ATOM 818 C CA . ALA A 1 103 ? -7.267 -0.596 -4.914 1.00 96.50 103 ALA A CA 1
ATOM 819 C C . ALA A 1 103 ? -5.876 -0.334 -5.526 1.00 96.50 103 ALA A C 1
ATOM 821 O O . ALA A 1 103 ? -5.729 -0.343 -6.749 1.00 96.50 103 ALA A O 1
ATOM 822 N N . VAL A 1 104 ? -4.847 -0.087 -4.707 1.00 95.31 104 VAL A N 1
ATOM 823 C CA . VAL A 1 104 ? -3.459 0.037 -5.184 1.00 95.31 104 VAL A CA 1
ATOM 824 C C . VAL A 1 104 ? -2.929 -1.321 -5.649 1.00 95.31 104 VAL A C 1
ATOM 826 O O . VAL A 1 104 ? -2.347 -1.406 -6.729 1.00 95.31 104 VAL A O 1
ATOM 829 N N . GLU A 1 105 ? -3.201 -2.392 -4.906 1.00 93.25 105 GLU A N 1
ATOM 830 C CA . GLU A 1 105 ? -2.833 -3.761 -5.287 1.00 93.25 105 GLU A CA 1
ATOM 831 C C . GLU A 1 105 ? -3.491 -4.196 -6.608 1.00 93.25 105 GLU A C 1
ATOM 833 O O . GLU A 1 105 ? -2.832 -4.794 -7.460 1.00 93.25 105 GLU A O 1
ATOM 838 N N . GLU A 1 106 ? -4.759 -3.839 -6.838 1.00 93.31 106 GLU A N 1
ATOM 839 C CA . GLU A 1 106 ? -5.447 -4.097 -8.108 1.00 93.31 106 GLU A CA 1
ATOM 840 C C . GLU A 1 106 ? -4.782 -3.350 -9.276 1.00 93.31 106 GLU A C 1
ATOM 842 O O . GLU A 1 106 ? -4.551 -3.933 -10.341 1.00 93.31 106 GLU A O 1
ATOM 847 N N . LYS A 1 107 ? -4.401 -2.080 -9.075 1.00 91.62 107 LYS A N 1
ATOM 848 C CA . LYS A 1 107 ? -3.650 -1.311 -10.080 1.00 91.62 107 LYS A CA 1
ATOM 849 C C . LYS A 1 107 ? -2.307 -1.970 -10.386 1.00 91.62 107 LYS A C 1
ATOM 851 O O . LYS A 1 107 ? -1.985 -2.148 -11.559 1.00 91.62 107 LYS A O 1
ATOM 856 N N . MET A 1 108 ? -1.565 -2.404 -9.367 1.00 91.38 108 MET A N 1
ATOM 857 C CA . MET A 1 108 ? -0.307 -3.137 -9.551 1.00 91.38 108 MET A CA 1
ATOM 858 C C . MET A 1 108 ? -0.512 -4.439 -10.332 1.00 91.38 108 MET A C 1
ATOM 860 O O . MET A 1 108 ? 0.239 -4.728 -11.267 1.00 91.38 108 MET A O 1
ATOM 864 N N . ALA A 1 109 ? -1.550 -5.210 -9.997 1.00 88.06 109 ALA A N 1
ATOM 865 C CA . ALA A 1 109 ? -1.899 -6.419 -10.730 1.00 88.06 109 ALA A CA 1
ATOM 866 C C . ALA A 1 109 ? -2.181 -6.092 -12.204 1.00 88.06 109 ALA A C 1
ATOM 868 O O . ALA A 1 109 ? -1.615 -6.732 -13.087 1.00 88.06 109 ALA A O 1
ATOM 869 N N . SER A 1 110 ? -2.953 -5.038 -12.486 1.00 85.25 110 SER A N 1
ATOM 870 C CA . SER A 1 110 ? -3.245 -4.604 -13.857 1.00 85.25 110 SER A CA 1
ATOM 871 C C . SER A 1 110 ? -2.004 -4.152 -14.642 1.00 85.25 110 SER A C 1
ATOM 873 O O . SER A 1 110 ? -1.890 -4.491 -15.817 1.00 85.25 110 SER A O 1
ATOM 875 N N . SER A 1 111 ? -1.034 -3.488 -13.998 1.00 78.25 111 SER A N 1
ATOM 876 C CA . SER A 1 111 ? 0.229 -3.064 -14.629 1.00 78.25 111 SER A CA 1
ATOM 877 C C . SER A 1 111 ? 1.164 -4.230 -14.966 1.00 78.25 111 SER A C 1
ATOM 879 O O . SER A 1 111 ? 1.979 -4.122 -15.878 1.00 78.25 111 SER A O 1
ATOM 881 N N . THR A 1 112 ? 1.070 -5.358 -14.255 1.00 67.44 112 THR A N 1
ATOM 882 C CA . THR A 1 112 ? 1.918 -6.540 -14.515 1.00 67.44 112 THR A CA 1
ATOM 883 C C . THR A 1 112 ? 1.339 -7.489 -15.565 1.00 67.44 112 THR A C 1
ATOM 885 O O . THR A 1 112 ? 2.066 -8.303 -16.143 1.00 67.44 112 THR A O 1
ATOM 888 N N . LEU A 1 113 ? 0.039 -7.387 -15.853 1.00 58.00 113 LEU A N 1
ATOM 889 C CA . LEU A 1 113 ? -0.609 -8.169 -16.897 1.00 58.00 113 LEU A CA 1
ATOM 890 C C . LEU A 1 113 ? -0.273 -7.566 -18.265 1.00 58.00 113 LEU A C 1
ATOM 892 O O . LEU A 1 113 ? -0.876 -6.595 -18.710 1.00 58.00 113 LEU A O 1
ATOM 896 N N . SER A 1 114 ? 0.672 -8.186 -18.977 1.00 51.84 114 SER A N 1
ATOM 897 C CA . SER A 1 114 ? 0.881 -7.929 -20.405 1.00 51.84 114 SER A CA 1
ATOM 898 C C . SER A 1 114 ? -0.469 -7.991 -21.148 1.00 51.84 114 SER A C 1
ATOM 900 O O . SER A 1 114 ? -1.291 -8.851 -20.811 1.00 51.84 114 SER A O 1
ATOM 902 N N . PRO A 1 115 ? -0.709 -7.185 -22.202 1.00 53.53 115 PRO A N 1
ATOM 903 C CA . PRO A 1 115 ? -2.016 -7.091 -22.872 1.00 53.53 115 PRO A CA 1
ATOM 904 C C . PRO A 1 115 ? -2.548 -8.429 -23.424 1.00 53.53 115 PRO A C 1
ATOM 906 O O . PRO A 1 115 ? -3.736 -8.557 -23.694 1.00 53.53 115 PRO A O 1
ATOM 909 N N . CYS A 1 116 ? -1.702 -9.460 -23.533 1.00 46.53 116 CYS A N 1
ATOM 910 C CA . CYS A 1 116 ? -2.102 -10.817 -23.918 1.00 46.53 116 CYS A CA 1
ATOM 911 C C . CYS A 1 116 ? -2.728 -11.665 -22.789 1.00 46.53 116 CYS A C 1
ATOM 913 O O . CYS A 1 116 ? -3.259 -12.736 -23.076 1.00 46.53 116 CYS A O 1
ATOM 915 N N . LYS A 1 117 ? -2.664 -11.245 -21.517 1.00 47.75 117 LYS A N 1
ATOM 916 C CA . LYS A 1 117 ? -3.159 -12.017 -20.356 1.00 47.75 117 LYS A CA 1
ATOM 917 C C . LYS A 1 117 ? -4.248 -11.312 -19.550 1.00 47.75 117 LYS A C 1
ATOM 919 O O . LYS A 1 117 ? -4.633 -11.818 -18.498 1.00 47.75 117 LYS A O 1
ATOM 924 N N . ALA A 1 118 ? -4.796 -10.207 -20.052 1.00 47.72 118 ALA A N 1
ATOM 925 C CA . ALA A 1 118 ? -6.016 -9.610 -19.519 1.00 47.72 118 ALA A CA 1
ATOM 926 C C . ALA A 1 118 ? -7.231 -10.499 -19.855 1.00 47.72 118 ALA A C 1
ATOM 928 O O . ALA A 1 118 ? -8.114 -10.136 -20.630 1.00 47.72 118 ALA A O 1
ATOM 929 N N . ALA A 1 119 ? -7.270 -11.711 -19.297 1.00 52.94 119 ALA A N 1
ATOM 930 C CA . ALA A 1 119 ? -8.501 -12.467 -19.193 1.00 52.94 119 ALA A CA 1
ATOM 931 C C . ALA A 1 119 ? -9.404 -11.659 -18.259 1.00 52.94 119 ALA A C 1
ATOM 933 O O . ALA A 1 119 ? -9.193 -11.636 -17.049 1.00 52.94 119 ALA A O 1
ATOM 934 N N . SER A 1 120 ? -10.358 -10.938 -18.851 1.00 61.00 120 SER A N 1
ATOM 935 C CA . SER A 1 120 ? -11.407 -10.201 -18.146 1.00 61.00 120 SER A CA 1
ATOM 936 C C . SER A 1 120 ? -11.890 -10.992 -16.926 1.00 61.00 120 SER A C 1
ATOM 938 O O . SER A 1 120 ? -12.092 -12.208 -17.080 1.00 61.00 120 SER A O 1
ATOM 940 N N . PRO A 1 121 ? -12.132 -10.355 -15.764 1.00 58.34 121 PRO A N 1
ATOM 941 C CA . PRO A 1 121 ? -12.685 -11.050 -14.611 1.00 58.34 121 PRO A CA 1
ATOM 942 C C . PRO A 1 121 ? -13.933 -11.792 -15.079 1.00 58.34 121 PRO A C 1
ATOM 944 O O . PRO A 1 121 ? -14.851 -11.206 -15.663 1.00 58.34 121 PRO A O 1
ATOM 947 N N . ARG A 1 122 ? -13.908 -13.123 -14.948 1.00 61.62 122 ARG A N 1
ATOM 948 C CA . ARG A 1 122 ? -14.968 -13.992 -15.450 1.00 61.62 122 ARG A CA 1
ATOM 949 C C . ARG A 1 122 ? -16.233 -13.611 -14.699 1.00 61.62 122 ARG A C 1
ATOM 951 O O . ARG A 1 122 ? -16.400 -14.017 -13.556 1.00 61.62 122 ARG A O 1
ATOM 958 N N . LYS A 1 123 ? -17.093 -12.823 -15.352 1.00 65.19 123 LYS A N 1
ATOM 959 C CA . LYS A 1 123 ? -18.390 -12.379 -14.836 1.00 65.19 123 LYS A CA 1
ATOM 960 C C . LYS A 1 123 ? -19.047 -13.553 -14.123 1.00 65.19 123 LYS A C 1
ATOM 962 O O . LYS A 1 123 ? -19.285 -14.583 -14.767 1.00 65.19 123 LYS A O 1
ATOM 967 N N . GLU A 1 124 ? -19.279 -13.413 -12.818 1.00 61.50 124 GLU A N 1
ATOM 968 C CA . GLU A 1 124 ? -19.927 -14.453 -12.030 1.00 61.50 124 GLU A CA 1
ATOM 969 C C . GLU A 1 124 ? -21.210 -14.855 -12.750 1.00 61.50 124 GLU A C 1
ATOM 971 O O . GLU A 1 124 ? -22.119 -14.051 -12.996 1.00 61.50 124 GLU A O 1
ATOM 976 N N . ARG A 1 125 ? -21.244 -16.110 -13.201 1.00 64.81 125 ARG A N 1
ATOM 977 C CA . ARG A 1 125 ? -22.431 -16.652 -13.842 1.00 64.81 125 ARG A CA 1
ATOM 978 C C . ARG A 1 125 ? -23.461 -16.790 -12.736 1.00 64.81 125 ARG A C 1
ATOM 980 O O . ARG A 1 125 ? -23.396 -17.749 -11.977 1.00 64.81 125 ARG A O 1
ATOM 987 N N . LYS A 1 126 ? -24.410 -15.849 -12.660 1.00 65.31 126 LYS A N 1
ATOM 988 C CA . LYS A 1 126 ? -25.630 -16.021 -11.862 1.00 65.31 126 LYS A CA 1
ATOM 989 C C . LYS A 1 126 ? -26.177 -17.411 -12.178 1.00 65.31 126 LYS A C 1
ATOM 991 O O . LYS A 1 126 ? -2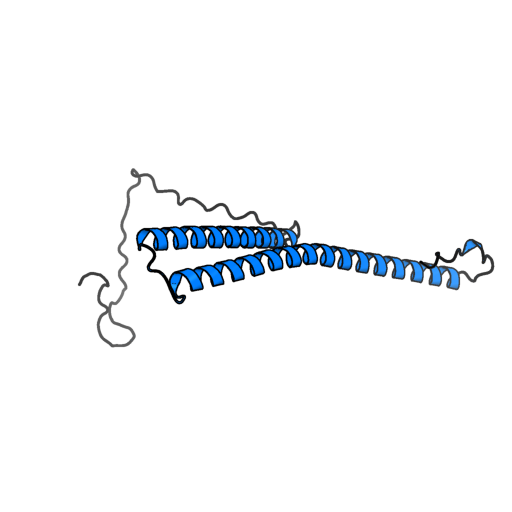6.471 -17.689 -13.347 1.00 65.31 126 LYS A O 1
ATOM 996 N N . ALA A 1 127 ? -26.233 -18.288 -11.177 1.00 64.62 127 ALA A N 1
ATOM 997 C CA . ALA A 1 127 ? -26.809 -19.613 -11.340 1.00 64.62 127 ALA A CA 1
ATOM 998 C C . ALA A 1 127 ? -28.211 -19.425 -11.929 1.00 64.62 127 ALA A C 1
ATOM 1000 O O . ALA A 1 127 ? -29.049 -18.734 -11.347 1.00 64.62 127 ALA A O 1
ATOM 1001 N N . ARG A 1 128 ? -28.445 -19.940 -13.142 1.00 70.38 128 ARG A N 1
ATOM 1002 C CA . ARG A 1 128 ? -29.773 -19.868 -13.754 1.00 70.38 128 ARG A CA 1
ATOM 1003 C C . ARG A 1 128 ? -30.683 -20.751 -12.915 1.00 70.38 128 ARG A C 1
ATOM 1005 O O . ARG A 1 128 ? -30.584 -21.972 -12.989 1.00 70.38 128 ARG A O 1
ATOM 1012 N N . VAL A 1 129 ? -31.534 -20.125 -12.109 1.00 73.75 129 VAL A N 1
ATOM 1013 C CA . VAL A 1 129 ? -32.585 -20.820 -11.368 1.00 73.75 129 VAL A CA 1
ATOM 1014 C C . VAL A 1 129 ? -33.454 -21.546 -12.391 1.00 73.75 129 VAL A C 1
ATOM 1016 O O . VAL A 1 129 ? -33.956 -20.926 -13.332 1.00 73.75 129 VAL A O 1
ATOM 1019 N N . LEU A 1 130 ? -33.577 -22.867 -12.248 1.00 72.00 130 LEU A N 1
ATOM 1020 C CA . LEU A 1 130 ? -34.432 -23.658 -13.125 1.00 72.00 130 LEU A CA 1
ATOM 1021 C C . LEU A 1 130 ? -35.895 -23.192 -12.958 1.00 72.00 130 LEU A C 1
ATOM 1023 O O . LEU A 1 130 ? -36.361 -23.089 -11.819 1.00 72.00 130 LEU A O 1
ATOM 1027 N N . PRO A 1 131 ? -36.623 -22.911 -14.057 1.00 81.31 131 PRO A N 1
ATOM 1028 C CA . PRO A 1 131 ? -38.036 -22.539 -14.019 1.00 81.31 131 PRO A CA 1
ATOM 1029 C C . PRO A 1 131 ? -38.894 -23.499 -13.185 1.00 81.31 131 PRO A C 1
ATOM 1031 O O . PRO A 1 131 ? -38.730 -24.714 -13.268 1.00 81.31 131 PRO A O 1
ATOM 1034 N N . ALA A 1 132 ? -39.859 -22.959 -12.435 1.00 76.56 132 ALA A N 1
ATOM 1035 C CA . ALA A 1 132 ? -40.727 -23.735 -11.539 1.00 76.5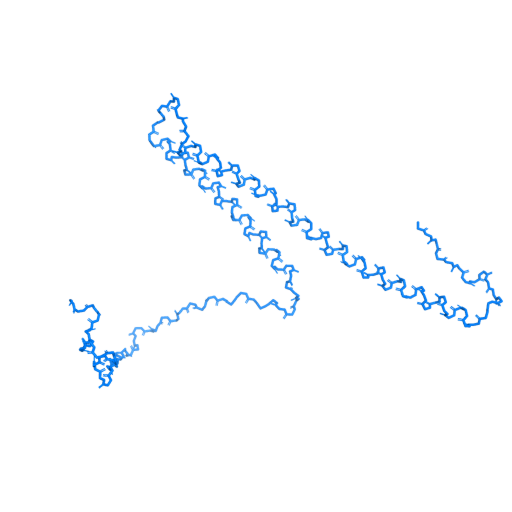6 132 ALA A CA 1
ATOM 1036 C C . ALA A 1 132 ? -41.577 -24.805 -12.253 1.00 76.56 132 ALA A C 1
ATOM 1038 O O . ALA A 1 132 ? -41.941 -25.801 -11.643 1.00 76.56 132 ALA A O 1
ATOM 1039 N N . ASN A 1 133 ? -41.855 -24.612 -13.545 1.00 81.44 133 ASN A N 1
ATOM 1040 C CA . ASN A 1 133 ? -42.672 -25.516 -14.359 1.00 81.44 133 ASN A CA 1
ATOM 1041 C C . ASN A 1 133 ? -41.904 -26.734 -14.899 1.00 81.44 133 ASN A C 1
ATOM 1043 O O . ASN A 1 133 ? -42.496 -27.580 -15.565 1.00 81.44 133 ASN A O 1
ATOM 1047 N N . LEU A 1 134 ? -40.589 -26.815 -14.673 1.00 80.25 134 LEU A N 1
ATOM 1048 C CA . LEU A 1 134 ? -39.827 -28.012 -15.017 1.00 80.25 134 LEU A CA 1
ATOM 1049 C C . LEU A 1 134 ? -40.053 -29.087 -13.950 1.00 80.25 134 LEU A C 1
ATOM 1051 O O . LEU A 1 134 ? -39.946 -28.786 -12.758 1.00 80.25 134 LEU A O 1
ATOM 1055 N N . PRO A 1 135 ? -40.313 -30.342 -14.354 1.00 79.50 135 PRO A N 1
ATOM 1056 C CA . PRO A 1 135 ? -40.433 -31.435 -13.408 1.00 79.50 135 PRO A CA 1
ATOM 1057 C C . PRO A 1 135 ? -39.107 -31.602 -12.660 1.00 79.50 135 PRO A C 1
ATOM 1059 O O . PRO A 1 135 ? -38.054 -31.814 -13.265 1.00 79.50 135 PRO A O 1
ATOM 1062 N N . ARG A 1 136 ? -39.158 -31.494 -11.332 1.00 82.94 136 ARG A N 1
ATOM 1063 C CA . ARG A 1 136 ? -38.034 -31.819 -10.453 1.00 82.94 136 ARG A CA 1
ATOM 1064 C C . ARG A 1 136 ? -38.115 -33.307 -10.149 1.00 82.94 136 ARG A C 1
ATOM 1066 O O . ARG A 1 136 ? -39.104 -33.761 -9.587 1.00 82.94 136 ARG A O 1
ATOM 1073 N N . VAL A 1 137 ? -37.102 -34.060 -10.564 1.00 84.00 137 VAL A N 1
ATOM 1074 C CA . VAL A 1 137 ? -36.998 -35.490 -10.264 1.00 84.00 137 VAL A CA 1
ATOM 1075 C C . VAL A 1 137 ? -35.866 -35.663 -9.267 1.00 84.00 137 VAL A C 1
ATOM 1077 O O . VAL A 1 137 ? -34.699 -35.500 -9.620 1.00 84.00 137 VAL A O 1
ATOM 1080 N N . GLU A 1 138 ? -36.213 -35.976 -8.025 1.00 84.06 138 GLU A N 1
ATOM 1081 C CA . GLU A 1 138 ? -35.235 -36.360 -7.015 1.00 84.06 138 GLU A CA 1
ATOM 1082 C C . GLU A 1 138 ? -34.785 -37.798 -7.282 1.00 84.06 138 GLU A C 1
ATOM 1084 O O . GLU A 1 138 ? -35.597 -38.706 -7.459 1.00 84.06 138 GLU A O 1
ATOM 1089 N N . ARG A 1 139 ? -33.468 -38.003 -7.363 1.00 85.69 139 ARG A N 1
ATOM 1090 C CA . ARG A 1 139 ? -32.856 -39.330 -7.440 1.00 85.69 139 ARG A CA 1
ATOM 1091 C C . ARG A 1 139 ? -31.970 -39.500 -6.224 1.00 85.69 139 ARG A C 1
ATOM 1093 O O . ARG A 1 139 ? -30.892 -38.915 -6.164 1.00 85.69 139 ARG A O 1
ATOM 1100 N N . VAL A 1 140 ? -32.434 -40.297 -5.272 1.00 84.19 140 VAL A N 1
ATOM 1101 C CA . VAL A 1 140 ? -31.620 -40.719 -4.135 1.00 84.19 140 VAL A CA 1
ATOM 1102 C C . VAL A 1 140 ? -30.698 -41.833 -4.626 1.00 84.19 140 VAL A C 1
ATOM 1104 O O . VAL A 1 140 ? -31.167 -42.851 -5.131 1.00 84.19 140 VAL A O 1
ATOM 1107 N N . ILE A 1 141 ? -29.388 -41.607 -4.549 1.00 86.19 141 ILE A N 1
ATOM 1108 C CA . ILE A 1 141 ? -28.369 -42.599 -4.901 1.00 86.19 141 ILE A CA 1
ATOM 1109 C C . ILE A 1 141 ? -27.770 -43.094 -3.593 1.00 86.19 141 ILE A C 1
ATOM 1111 O O . ILE A 1 141 ? -26.993 -42.385 -2.954 1.00 86.19 141 ILE A O 1
ATOM 1115 N N . GLU A 1 142 ? -28.155 -44.298 -3.192 1.00 82.75 142 GLU A N 1
ATOM 1116 C CA . GLU A 1 142 ? -27.582 -44.958 -2.025 1.00 82.75 142 GLU A CA 1
ATOM 1117 C C . GLU A 1 142 ? -26.299 -45.710 -2.409 1.00 82.75 142 GLU A C 1
ATOM 1119 O O . GLU A 1 142 ? -26.177 -46.201 -3.538 1.00 82.75 142 GLU A O 1
ATOM 1124 N N . PRO A 1 143 ? -25.315 -45.799 -1.499 1.00 84.50 143 PRO A N 1
ATOM 1125 C CA . PRO A 1 143 ? -24.144 -46.633 -1.719 1.00 84.50 143 PRO A CA 1
ATOM 1126 C C . PRO A 1 143 ? -24.546 -48.112 -1.787 1.00 84.50 143 PRO A C 1
ATOM 1128 O O . PRO A 1 143 ? -25.463 -48.556 -1.101 1.00 84.50 143 PRO A O 1
ATOM 1131 N N . LEU A 1 144 ? -23.812 -48.899 -2.579 1.00 83.06 144 LEU A N 1
ATOM 1132 C CA . LEU A 1 144 ? -24.051 -50.344 -2.730 1.00 83.06 144 LEU A CA 1
ATOM 1133 C C . LEU A 1 144 ? -23.901 -51.124 -1.413 1.00 83.06 144 LEU A C 1
ATOM 1135 O O . LEU A 1 144 ? -24.464 -52.206 -1.270 1.00 83.06 144 LEU A O 1
ATOM 1139 N N . SER A 1 145 ? -23.132 -50.591 -0.464 1.00 83.75 145 SER A N 1
ATOM 1140 C CA . SER A 1 145 ? -22.959 -51.153 0.870 1.00 83.75 145 SER A CA 1
ATOM 1141 C C . SER A 1 145 ? -22.784 -50.042 1.896 1.00 83.75 145 SER A C 1
ATOM 1143 O O . SER A 1 145 ? -22.034 -49.093 1.669 1.00 83.75 145 SER A O 1
ATOM 1145 N N . ILE A 1 146 ? -23.419 -50.216 3.048 1.00 84.69 146 ILE A N 1
ATOM 1146 C CA . ILE A 1 146 ? -23.311 -49.323 4.208 1.00 84.69 146 ILE A CA 1
ATOM 1147 C C . ILE A 1 146 ? -22.202 -49.754 5.177 1.00 84.69 146 ILE A C 1
ATOM 1149 O O . ILE A 1 146 ? -21.862 -48.993 6.069 1.00 84.69 146 ILE A O 1
ATOM 1153 N N . ALA A 1 147 ? -21.576 -50.916 4.983 1.00 86.25 147 ALA A N 1
ATOM 1154 C CA . ALA A 1 147 ? -20.467 -51.368 5.821 1.00 86.25 147 ALA A CA 1
ATOM 1155 C C . ALA A 1 147 ? -19.244 -50.438 5.689 1.00 86.25 147 ALA A C 1
ATOM 1157 O O . ALA A 1 147 ? -18.783 -50.176 4.572 1.00 86.25 147 ALA A O 1
ATOM 1158 N N . CYS A 1 148 ? -18.682 -49.964 6.812 1.00 82.62 148 CYS A N 1
ATOM 1159 C CA . CYS A 1 148 ? -17.442 -49.188 6.766 1.00 82.62 148 CYS A CA 1
ATOM 1160 C C . CYS A 1 148 ? -16.310 -50.067 6.216 1.00 82.62 148 CYS A C 1
ATOM 1162 O O . CYS A 1 148 ? -16.057 -51.141 6.771 1.00 82.62 148 CYS A O 1
ATOM 1164 N N . PRO A 1 149 ? -15.523 -49.595 5.232 1.00 80.88 149 PRO A N 1
ATOM 1165 C CA . PRO A 1 149 ? -14.325 -50.305 4.768 1.00 80.88 149 PRO A CA 1
ATOM 1166 C C . PRO A 1 149 ? -13.271 -50.504 5.873 1.00 80.88 149 PRO A C 1
ATOM 1168 O O . PRO A 1 149 ? -12.348 -51.297 5.724 1.00 80.88 149 PRO A O 1
ATOM 1171 N N . CYS A 1 150 ? -13.413 -49.790 6.989 1.00 81.06 150 CYS A N 1
ATOM 1172 C CA . CYS A 1 150 ? -12.581 -49.875 8.176 1.00 81.06 150 CYS A CA 1
ATOM 1173 C C . CYS A 1 150 ? -13.035 -50.935 9.203 1.00 81.06 150 CYS A C 1
ATOM 1175 O O . CYS A 1 150 ? -12.370 -51.113 10.220 1.00 81.06 150 CYS A O 1
ATOM 1177 N N . GLY A 1 151 ? -14.160 -51.624 8.970 1.00 78.19 151 GLY A N 1
ATOM 1178 C CA . GLY A 1 151 ? -14.661 -52.696 9.840 1.00 78.19 151 GLY A CA 1
ATOM 1179 C C . GLY A 1 151 ? -15.294 -52.234 11.157 1.00 78.19 151 GLY A C 1
ATOM 1180 O O . GLY A 1 151 ? -15.580 -53.069 12.010 1.00 78.19 151 GLY A O 1
ATOM 1181 N N . CYS A 1 152 ? -15.535 -50.932 11.343 1.00 80.75 152 CYS A N 1
ATOM 1182 C CA . CYS A 1 152 ? -16.115 -50.390 12.578 1.00 80.75 152 CYS A CA 1
ATOM 1183 C C . CYS A 1 152 ? -17.646 -50.543 12.694 1.00 80.75 152 CYS A C 1
ATOM 1185 O O . CYS A 1 152 ? -18.222 -50.072 13.670 1.00 80.75 152 CYS A O 1
ATOM 1187 N N . GLY A 1 153 ? -18.292 -51.204 11.727 1.00 83.62 153 GLY A N 1
ATOM 1188 C CA . GLY A 1 153 ? -19.744 -51.384 11.658 1.00 83.62 153 GLY A CA 1
ATOM 1189 C C . GLY A 1 153 ? -20.367 -50.715 10.432 1.00 83.62 153 GLY A C 1
ATOM 1190 O O . GLY A 1 153 ? -19.663 -50.356 9.482 1.00 83.62 153 GLY A O 1
ATOM 1191 N N . ASP A 1 154 ? -21.690 -50.571 10.456 1.00 86.12 154 ASP A N 1
ATOM 1192 C CA . ASP A 1 154 ? -22.456 -49.912 9.398 1.00 86.12 154 ASP A CA 1
ATOM 1193 C C . ASP A 1 154 ? -22.419 -48.384 9.557 1.00 86.12 154 ASP A C 1
ATOM 1195 O O . ASP A 1 154 ? -22.514 -47.841 10.658 1.00 86.12 154 ASP A O 1
ATOM 1199 N N . MET A 1 155 ? -22.266 -47.679 8.438 1.00 82.69 155 MET A N 1
ATOM 1200 C CA . MET A 1 155 ? -22.307 -46.224 8.359 1.00 82.69 155 MET A CA 1
ATOM 1201 C C . MET A 1 155 ? -23.743 -45.737 8.563 1.00 82.69 155 MET A C 1
ATOM 1203 O O . MET A 1 155 ? -24.663 -46.172 7.869 1.00 82.69 155 MET A O 1
ATOM 1207 N N . VAL A 1 156 ? -23.919 -44.802 9.495 1.00 82.81 156 VAL A N 1
ATOM 1208 C CA . VAL A 1 156 ? -25.209 -44.166 9.790 1.00 82.81 156 VAL A CA 1
ATOM 1209 C C . VAL A 1 156 ? -25.412 -42.957 8.874 1.00 82.81 156 VAL A C 1
ATOM 1211 O O . VAL A 1 156 ? -24.453 -42.284 8.484 1.00 82.81 156 VAL A O 1
ATOM 1214 N N . ARG A 1 157 ? -26.666 -42.674 8.511 1.00 81.88 157 ARG A N 1
ATOM 1215 C CA . ARG A 1 157 ? -27.017 -41.456 7.776 1.00 81.88 157 ARG A CA 1
ATOM 1216 C C . ARG A 1 157 ? -26.799 -40.238 8.666 1.00 81.88 157 ARG A C 1
ATOM 1218 O O . ARG A 1 157 ? -27.356 -40.138 9.749 1.00 81.88 157 ARG A O 1
ATOM 1225 N N . ILE A 1 158 ? -25.988 -39.297 8.198 1.00 80.19 158 ILE A N 1
ATOM 1226 C CA . ILE A 1 158 ? -25.730 -38.054 8.924 1.00 80.19 158 ILE A CA 1
ATOM 1227 C C . ILE A 1 158 ? -26.977 -37.166 8.821 1.00 80.19 158 ILE A C 1
ATOM 1229 O O . ILE A 1 158 ? -27.374 -36.807 7.713 1.00 80.19 158 ILE A O 1
ATOM 1233 N N . GLY A 1 159 ? -27.552 -36.783 9.963 1.00 74.12 159 GLY A N 1
ATOM 1234 C CA . GLY A 1 159 ? -28.692 -35.858 10.037 1.00 74.12 159 GLY A CA 1
ATOM 1235 C C . GLY A 1 159 ? -30.059 -36.508 10.277 1.00 74.12 159 GLY A C 1
ATOM 1236 O O . GLY A 1 159 ? -31.054 -35.790 10.297 1.00 74.12 159 GLY A O 1
ATOM 1237 N N . GLU A 1 160 ? -30.105 -37.824 10.484 1.00 67.19 160 GLU A N 1
ATOM 1238 C CA . GLU A 1 160 ? -31.254 -38.546 11.043 1.00 67.19 160 GLU A CA 1
ATOM 1239 C C . GLU A 1 160 ? -30.810 -39.098 12.418 1.00 67.19 160 GLU A C 1
ATOM 1241 O O . GLU A 1 160 ? -30.283 -40.200 12.471 1.00 67.19 160 GLU A O 1
ATOM 1246 N N . ASP A 1 161 ? -30.930 -38.261 13.466 1.00 47.28 161 ASP A N 1
ATOM 1247 C CA . ASP A 1 161 ? -30.555 -38.430 14.899 1.00 47.28 161 ASP A CA 1
ATOM 1248 C C . ASP A 1 161 ? -29.200 -39.087 15.263 1.00 47.28 161 ASP A C 1
ATOM 1250 O O . ASP A 1 161 ? -29.042 -40.327 15.195 1.00 47.28 161 ASP A O 1
#

Secondary structure (DSSP, 8-state):
-PPPP-GGG-TT--HHHHHHHHHHHHHHHHHHHHHHHHHHHHHHHHHHHHHHHHHHHHHHHHHHHHHHHHHS--SS---HHHHHHHHHHHHHHHHHHHHHHHHHHHHHHHHHS-TT------------PPPTTSPP-------S--B-TTSS-BPPPTT--

Radius of gyration: 34.32 Å; chains: 1; bounding box: 84×67×77 Å

InterPro domains:
  IPR024463 Transposase TnpC, homeodomain [PF13007] (59-138)
  IPR052344 Transposase-related protein [PTHR33678] (31-161)

pLDDT: mean 85.05, std 13.35, range [46.25, 98.62]